Protein AF-A0A957R767-F1 (afdb_monomer)

Structure (mmCIF, N/CA/C/O backbone):
data_AF-A0A957R767-F1
#
_entry.id   AF-A0A957R767-F1
#
loop_
_atom_site.group_PDB
_atom_site.id
_atom_site.type_symbol
_atom_site.label_atom_id
_atom_site.label_alt_id
_atom_site.label_comp_id
_atom_site.label_asym_id
_atom_site.label_entity_id
_atom_site.label_seq_id
_atom_site.pdbx_PDB_ins_code
_atom_site.Cartn_x
_atom_site.Cartn_y
_atom_site.Cartn_z
_atom_site.occupancy
_atom_site.B_iso_or_equiv
_atom_site.auth_seq_id
_atom_site.auth_comp_id
_atom_site.auth_asym_id
_atom_site.auth_atom_id
_atom_site.pdbx_PDB_model_num
ATOM 1 N N . MET A 1 1 ? 52.118 0.038 -37.505 1.00 55.91 1 MET A N 1
ATOM 2 C CA . MET A 1 1 ? 51.633 0.399 -36.154 1.00 55.91 1 MET A CA 1
ATOM 3 C C . MET A 1 1 ? 50.668 1.581 -36.263 1.00 55.91 1 MET A C 1
ATOM 5 O O . MET A 1 1 ? 51.143 2.653 -36.608 1.00 55.91 1 MET A O 1
ATOM 9 N N . PRO A 1 2 ? 49.338 1.397 -36.107 1.00 53.00 2 PRO A N 1
ATOM 10 C CA . PRO A 1 2 ? 48.496 2.497 -35.603 1.00 53.00 2 PRO A CA 1
ATOM 11 C C . PRO A 1 2 ? 47.204 1.999 -34.904 1.00 53.00 2 PRO A C 1
ATOM 13 O O . PRO A 1 2 ? 46.100 2.229 -35.389 1.00 53.00 2 PRO A O 1
ATOM 16 N N . ILE A 1 3 ? 47.306 1.273 -33.787 1.00 57.91 3 ILE A N 1
ATOM 17 C CA . ILE A 1 3 ? 46.121 0.879 -32.984 1.00 57.91 3 ILE A CA 1
ATOM 18 C C . ILE A 1 3 ? 46.030 1.697 -31.683 1.00 57.91 3 ILE A C 1
ATOM 20 O O . ILE A 1 3 ? 44.969 1.797 -31.076 1.00 57.91 3 ILE A O 1
ATOM 24 N N . LEU A 1 4 ? 47.123 2.366 -31.296 1.00 60.53 4 LEU A N 1
ATOM 25 C CA . LEU A 1 4 ? 47.266 3.006 -29.987 1.00 60.53 4 LEU A CA 1
ATOM 26 C C . LEU A 1 4 ? 46.464 4.317 -29.833 1.00 60.53 4 LEU A C 1
ATOM 28 O O . LEU A 1 4 ? 46.139 4.698 -28.717 1.00 60.53 4 LEU A O 1
ATOM 32 N N . ASN A 1 5 ? 46.081 4.983 -30.931 1.00 64.19 5 ASN A N 1
ATOM 33 C CA . ASN A 1 5 ? 45.410 6.293 -30.867 1.00 64.19 5 ASN A CA 1
ATOM 34 C C . ASN A 1 5 ? 43.870 6.206 -30.812 1.00 64.19 5 ASN A C 1
ATOM 36 O O . ASN A 1 5 ? 43.205 7.120 -30.339 1.00 64.19 5 ASN A O 1
ATOM 40 N N . LYS A 1 6 ? 43.280 5.094 -31.274 1.00 67.38 6 LYS A N 1
ATOM 41 C CA . LYS A 1 6 ? 41.814 4.936 -31.340 1.00 67.38 6 LYS A CA 1
ATOM 42 C C . LYS A 1 6 ? 41.199 4.660 -29.966 1.00 67.38 6 LYS A C 1
ATOM 44 O O . LYS A 1 6 ? 40.167 5.233 -29.635 1.00 67.38 6 LYS A O 1
ATOM 49 N N . GLY A 1 7 ? 41.857 3.821 -29.161 1.00 80.06 7 GLY A N 1
ATOM 50 C CA . GLY A 1 7 ? 41.423 3.517 -27.794 1.00 80.06 7 GLY A CA 1
ATOM 51 C C . GLY A 1 7 ? 41.536 4.722 -26.860 1.00 80.06 7 GLY A C 1
ATOM 52 O O . GLY A 1 7 ? 40.637 4.958 -26.063 1.00 80.06 7 GLY A O 1
ATOM 53 N N . LEU A 1 8 ? 42.586 5.534 -27.021 1.00 84.62 8 LEU A N 1
ATOM 54 C CA . LEU A 1 8 ? 42.758 6.770 -26.257 1.00 84.62 8 LEU A CA 1
ATOM 55 C C . LEU A 1 8 ? 41.658 7.792 -26.577 1.00 84.62 8 LEU A C 1
ATOM 57 O O . LEU A 1 8 ? 41.126 8.416 -25.667 1.00 84.62 8 LEU A O 1
ATOM 61 N N . TRP A 1 9 ? 41.266 7.921 -27.848 1.00 84.06 9 TRP A N 1
ATOM 62 C CA . TRP A 1 9 ? 40.184 8.825 -28.248 1.00 84.06 9 TRP A CA 1
ATOM 63 C C . TRP A 1 9 ? 38.812 8.365 -27.735 1.00 84.06 9 TRP A C 1
ATOM 65 O O . TRP A 1 9 ? 38.025 9.183 -27.269 1.00 84.06 9 TRP A O 1
ATOM 75 N N . LEU A 1 10 ? 38.546 7.054 -27.746 1.00 86.94 10 LEU A N 1
ATOM 76 C CA . LEU A 1 10 ? 37.333 6.476 -27.154 1.00 86.94 10 LEU A CA 1
ATOM 77 C C . LEU A 1 10 ? 37.287 6.665 -25.635 1.00 86.94 10 LEU A C 1
ATOM 79 O O . LEU A 1 10 ? 36.235 6.996 -25.099 1.00 86.94 10 LEU A O 1
A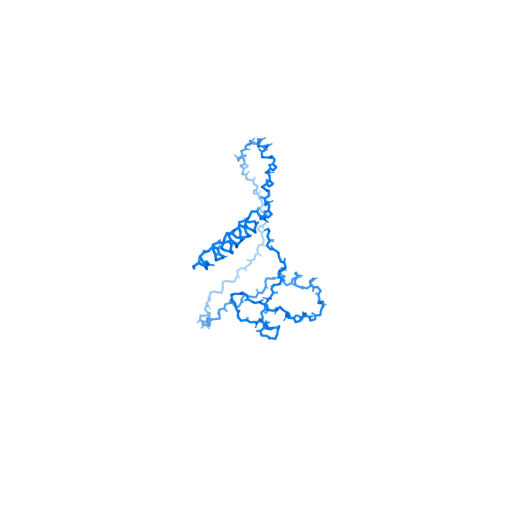TOM 83 N N . LEU A 1 11 ? 38.422 6.507 -24.950 1.00 87.25 11 LEU A N 1
ATOM 84 C CA . LEU A 1 11 ? 38.514 6.720 -23.507 1.00 87.25 11 LEU A CA 1
ATOM 85 C C . LEU A 1 11 ? 38.331 8.202 -23.157 1.00 87.25 11 LEU A C 1
ATOM 87 O O . LEU A 1 11 ? 37.591 8.515 -22.232 1.00 87.25 11 LEU A O 1
ATOM 91 N N . LEU A 1 12 ? 38.916 9.120 -23.934 1.00 89.12 12 LEU A N 1
ATOM 92 C CA . LEU A 1 12 ? 38.710 10.562 -23.758 1.00 89.12 12 LEU A CA 1
ATOM 93 C C . LEU A 1 12 ? 37.254 10.975 -24.000 1.00 89.12 12 LEU A C 1
ATOM 95 O O . LEU A 1 12 ? 36.716 11.755 -23.219 1.00 89.12 12 LEU A O 1
ATOM 99 N N . LEU A 1 13 ? 36.597 10.427 -25.026 1.00 90.31 13 LEU A N 1
ATOM 100 C CA . LEU A 1 13 ? 35.168 10.655 -25.259 1.00 90.31 13 LEU A CA 1
ATOM 101 C C . LEU A 1 13 ? 34.304 10.092 -24.128 1.00 90.31 13 LEU A C 1
ATOM 103 O O . LEU A 1 13 ? 33.357 10.748 -23.702 1.00 90.31 13 LEU A O 1
ATOM 107 N N . TRP A 1 14 ? 34.636 8.905 -23.621 1.00 91.12 14 TRP A N 1
ATOM 108 C CA . TRP A 1 14 ? 33.908 8.276 -22.522 1.00 91.12 14 TRP A CA 1
ATOM 109 C C . TRP A 1 14 ? 34.062 9.053 -21.209 1.00 91.12 14 TRP A C 1
ATOM 111 O O . TRP A 1 14 ? 33.072 9.305 -20.526 1.00 91.12 14 TRP A O 1
ATOM 121 N N . VAL A 1 15 ? 35.278 9.511 -20.892 1.00 92.25 15 VAL A N 1
ATOM 122 C CA . VAL A 1 15 ? 35.546 10.358 -19.719 1.00 92.25 15 VAL A CA 1
ATOM 123 C C . VAL A 1 15 ? 34.847 11.709 -19.851 1.00 92.25 15 VAL A C 1
ATOM 125 O O . VAL A 1 15 ? 34.210 12.148 -18.899 1.00 92.25 15 VAL A O 1
ATOM 128 N N . LEU A 1 16 ? 34.896 12.350 -21.023 1.00 88.31 16 LEU A N 1
ATOM 129 C CA . LEU A 1 16 ? 34.188 13.610 -21.263 1.00 88.31 16 LEU A CA 1
ATOM 130 C C . LEU A 1 16 ? 32.671 13.443 -21.094 1.00 88.31 16 LEU A C 1
ATOM 132 O O . LEU A 1 16 ? 32.029 14.273 -20.456 1.00 88.31 16 LEU A O 1
ATOM 136 N N . PHE A 1 17 ? 32.106 12.354 -21.615 1.00 87.12 17 PHE A N 1
ATOM 137 C CA . PHE A 1 17 ? 30.689 12.036 -21.462 1.00 87.12 17 PHE A CA 1
ATOM 138 C C . PHE A 1 17 ? 30.305 11.807 -19.992 1.00 87.12 17 PHE A C 1
ATOM 140 O O . PHE A 1 17 ? 29.309 12.357 -19.528 1.00 87.12 17 PHE A O 1
ATOM 147 N N . MET A 1 18 ? 31.126 11.078 -19.230 1.00 86.38 18 MET A N 1
ATOM 148 C CA . MET A 1 18 ? 30.936 10.888 -17.785 1.00 86.38 18 MET A CA 1
ATOM 149 C C . MET A 1 18 ? 31.016 12.204 -17.001 1.00 86.38 18 MET A C 1
ATOM 151 O O . MET A 1 18 ? 30.188 12.445 -16.128 1.00 86.38 18 MET A O 1
ATOM 155 N N . VAL A 1 19 ? 31.959 13.090 -17.336 1.00 85.62 19 VAL A N 1
ATOM 156 C CA . VAL A 1 19 ? 32.076 14.413 -16.700 1.00 85.62 19 VAL A CA 1
ATOM 157 C C . VAL A 1 19 ? 30.846 15.278 -16.986 1.00 85.62 19 VAL A C 1
ATOM 159 O O . VAL A 1 19 ? 30.351 15.937 -16.075 1.00 85.62 19 VAL A O 1
ATOM 162 N N . ILE A 1 20 ? 30.310 15.245 -18.210 1.00 82.00 20 ILE A N 1
ATOM 163 C CA . ILE A 1 20 ? 29.079 15.971 -18.564 1.00 82.00 20 ILE A CA 1
ATOM 164 C C . ILE A 1 20 ? 27.872 15.407 -17.799 1.00 82.00 20 ILE A C 1
ATOM 166 O O . ILE A 1 20 ? 27.085 16.182 -17.260 1.00 82.00 20 ILE A O 1
ATOM 170 N N . LEU A 1 21 ? 27.753 14.079 -17.677 1.00 76.56 21 LEU A N 1
ATOM 171 C CA . LEU A 1 21 ? 26.687 13.452 -16.883 1.00 76.56 21 LEU A CA 1
ATOM 172 C C . LEU A 1 21 ? 26.773 13.802 -15.387 1.00 76.56 21 LEU A C 1
ATOM 174 O O . LEU A 1 21 ? 25.741 13.988 -14.746 1.00 76.56 21 LEU A O 1
ATOM 178 N N . VAL A 1 22 ? 27.982 13.934 -14.832 1.00 73.75 22 VAL A N 1
ATOM 179 C CA . VAL A 1 22 ? 28.196 14.329 -13.427 1.00 73.75 22 VAL A CA 1
ATOM 180 C C . VAL A 1 22 ? 27.977 15.832 -13.202 1.00 73.75 22 VAL A C 1
ATOM 182 O O . VAL A 1 22 ? 27.486 16.222 -12.146 1.00 73.75 22 VAL A O 1
ATOM 185 N N . ALA A 1 23 ? 28.292 16.690 -14.177 1.00 65.06 23 ALA A N 1
ATOM 186 C CA . ALA A 1 23 ? 28.125 18.143 -14.057 1.00 65.06 23 ALA A CA 1
ATOM 187 C C . ALA A 1 23 ? 26.671 18.623 -14.244 1.00 65.06 23 ALA A C 1
ATOM 189 O O . ALA A 1 23 ? 26.341 19.737 -13.844 1.00 65.06 23 ALA A O 1
ATOM 190 N N . CYS A 1 24 ? 25.794 17.791 -14.815 1.00 54.44 24 CYS A N 1
ATOM 191 C CA . CYS A 1 24 ? 24.364 18.069 -14.975 1.00 54.44 24 CYS A CA 1
ATOM 192 C C . CYS A 1 24 ? 23.503 17.531 -13.817 1.00 54.44 24 CYS A C 1
ATOM 194 O O . CYS A 1 24 ? 22.364 17.121 -14.037 1.00 54.44 24 CYS A O 1
ATOM 196 N N . GLN A 1 25 ? 24.012 17.530 -12.583 1.00 64.75 25 GLN A N 1
ATOM 197 C CA . GLN A 1 25 ? 23.138 17.337 -11.424 1.00 64.75 25 GLN A CA 1
ATOM 198 C C . GLN A 1 25 ? 22.263 18.590 -11.232 1.00 64.75 25 GLN A C 1
ATOM 200 O O . GLN A 1 25 ? 22.796 19.706 -11.251 1.00 64.75 25 GLN A O 1
ATOM 205 N N . PRO A 1 26 ? 20.935 18.445 -11.068 1.00 52.81 26 PRO A N 1
ATOM 206 C CA . PRO A 1 26 ? 20.062 19.566 -10.752 1.00 52.81 26 PRO A CA 1
ATOM 207 C C . PRO A 1 26 ? 20.504 20.178 -9.418 1.00 52.81 26 PRO A C 1
ATOM 209 O O . PRO A 1 26 ? 20.633 19.490 -8.407 1.00 52.81 26 PRO A O 1
ATOM 212 N N . GLN A 1 27 ? 20.793 21.480 -9.419 1.00 57.00 27 GLN A N 1
ATOM 213 C CA . GLN A 1 27 ? 21.127 22.201 -8.198 1.00 57.00 27 GLN A CA 1
ATOM 214 C C . GLN A 1 27 ? 19.912 22.233 -7.269 1.00 57.00 27 GLN A C 1
ATOM 216 O O . GLN A 1 27 ? 18.993 23.028 -7.472 1.00 57.00 27 GLN A O 1
ATOM 221 N N . ASN A 1 28 ? 19.953 21.436 -6.203 1.00 61.53 28 ASN A N 1
ATOM 222 C CA . ASN A 1 28 ? 19.139 21.695 -5.026 1.00 61.53 28 ASN A CA 1
ATOM 223 C C . ASN A 1 28 ? 19.618 22.999 -4.384 1.00 61.53 28 ASN A C 1
ATOM 225 O O . ASN A 1 28 ? 20.663 23.067 -3.736 1.00 61.53 28 ASN A O 1
ATOM 229 N N . SER A 1 29 ? 18.865 24.067 -4.640 1.00 64.56 29 SER A N 1
ATOM 230 C CA . SER A 1 29 ? 19.069 25.359 -3.997 1.00 64.56 29 SER A CA 1
ATOM 231 C C . SER A 1 29 ? 18.637 25.261 -2.534 1.00 64.56 29 SER A C 1
ATOM 233 O O . SER A 1 29 ? 17.514 24.826 -2.269 1.00 64.56 29 SER A O 1
ATOM 235 N N . PRO A 1 30 ? 19.462 25.691 -1.566 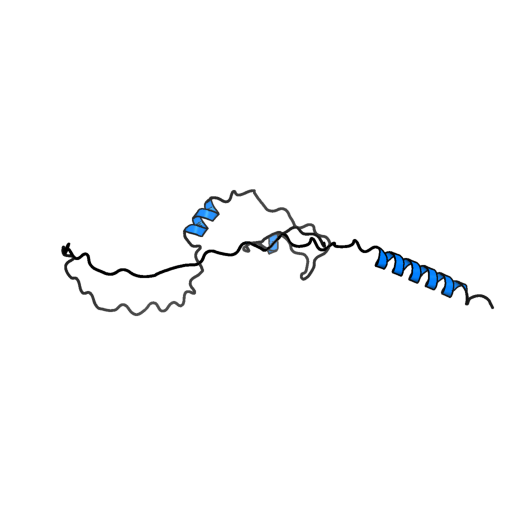1.00 57.47 30 PRO A N 1
ATOM 236 C CA . PRO A 1 30 ? 18.994 25.838 -0.201 1.00 57.47 30 PRO A CA 1
ATOM 237 C C . PRO A 1 30 ? 18.031 27.029 -0.149 1.00 57.47 30 PRO A C 1
ATOM 239 O O . PRO A 1 30 ? 18.441 28.181 -0.293 1.00 57.47 30 PRO A O 1
ATOM 242 N N . SER A 1 31 ? 16.739 26.747 0.041 1.00 58.50 31 SER A N 1
ATOM 243 C CA . SER A 1 31 ? 15.756 27.764 0.412 1.00 58.50 31 SER A CA 1
ATOM 244 C C . SER A 1 31 ? 16.169 28.337 1.763 1.00 58.50 31 SER A C 1
ATOM 246 O O . SER A 1 31 ? 15.980 27.708 2.805 1.00 58.50 31 SER A O 1
ATOM 248 N N . ALA A 1 32 ? 16.793 29.512 1.723 1.00 52.28 32 ALA A N 1
ATOM 249 C CA . ALA A 1 32 ? 17.167 30.270 2.898 1.00 52.28 32 ALA A CA 1
ATOM 250 C C . ALA A 1 32 ? 15.940 30.480 3.796 1.00 52.28 32 ALA A C 1
ATOM 252 O O . ALA A 1 32 ? 14.860 30.860 3.342 1.00 52.28 32 ALA A O 1
ATOM 253 N N . ALA A 1 33 ? 16.156 30.177 5.070 1.00 48.00 33 ALA A N 1
ATOM 254 C CA . ALA A 1 33 ? 15.236 30.316 6.176 1.00 48.00 33 ALA A CA 1
ATOM 255 C C . ALA A 1 33 ? 14.537 31.686 6.211 1.00 48.00 33 ALA A C 1
ATOM 257 O O . ALA A 1 33 ? 15.148 32.739 6.022 1.00 48.00 33 ALA A O 1
ATOM 258 N N . GLN A 1 34 ? 13.240 31.637 6.509 1.00 54.31 34 GLN A N 1
ATOM 259 C CA . GLN A 1 34 ? 12.427 32.761 6.963 1.00 54.31 34 GLN A CA 1
ATOM 260 C C . GLN A 1 34 ? 12.923 33.302 8.324 1.00 54.31 34 GLN A C 1
ATOM 262 O O . GLN A 1 34 ? 13.620 32.592 9.049 1.00 54.31 34 GLN A O 1
ATOM 267 N N . PRO A 1 35 ? 12.571 34.552 8.679 1.00 49.56 35 PRO A N 1
ATOM 268 C CA . PRO A 1 35 ? 13.227 35.312 9.733 1.00 49.56 35 PRO A CA 1
ATOM 269 C C . PRO A 1 35 ? 12.816 34.841 11.131 1.00 49.56 35 PRO A C 1
ATOM 271 O O . PRO A 1 35 ? 11.648 34.887 11.514 1.00 49.56 35 PRO A O 1
ATOM 274 N N . GLU A 1 36 ? 13.817 34.454 11.910 1.00 57.00 36 GLU A N 1
ATOM 275 C CA . GLU A 1 36 ? 13.776 34.349 13.362 1.00 57.00 36 GLU A CA 1
ATOM 276 C C . GLU A 1 36 ? 14.087 35.734 13.947 1.00 57.00 36 GLU A C 1
ATOM 278 O O . GLU A 1 36 ? 15.241 36.150 13.971 1.00 57.00 36 GLU A O 1
ATOM 283 N N . ALA A 1 37 ? 13.057 36.480 14.358 1.00 46.81 37 ALA A N 1
ATOM 284 C CA . ALA A 1 37 ? 13.177 37.575 15.326 1.00 46.81 37 ALA A CA 1
ATOM 285 C C . ALA A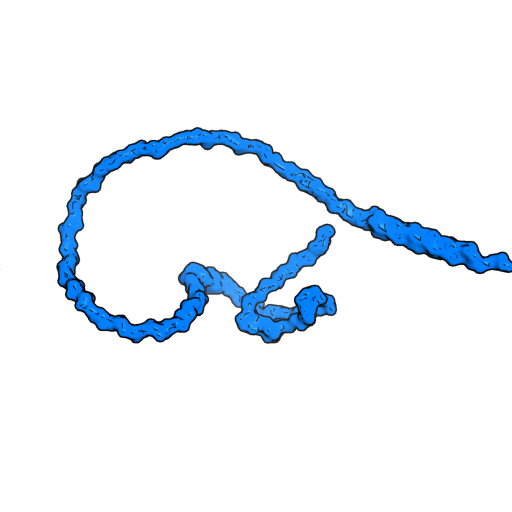 1 37 ? 11.795 38.121 15.713 1.00 46.81 37 ALA A C 1
ATOM 287 O O . ALA A 1 37 ? 11.236 38.956 15.008 1.00 46.81 37 ALA A O 1
ATOM 288 N N . ALA A 1 38 ? 11.285 37.688 16.865 1.00 42.75 38 ALA A N 1
ATOM 289 C CA . ALA A 1 38 ? 10.627 38.566 17.837 1.00 42.75 38 ALA A CA 1
ATOM 290 C C . ALA A 1 38 ? 10.376 37.772 19.124 1.00 42.75 38 ALA A C 1
ATOM 292 O O . ALA A 1 38 ? 9.286 37.271 19.390 1.00 42.75 38 ALA A O 1
ATOM 293 N N . ALA A 1 39 ? 11.438 37.640 19.913 1.00 45.56 39 ALA A N 1
ATOM 294 C CA . ALA A 1 39 ? 11.320 37.450 21.346 1.00 45.56 39 ALA A CA 1
ATOM 295 C C . ALA A 1 39 ? 10.774 38.734 22.010 1.00 45.56 39 ALA A C 1
ATOM 297 O O . ALA A 1 39 ? 10.854 39.814 21.424 1.00 45.56 39 ALA A O 1
ATOM 298 N N . VAL A 1 40 ? 10.372 38.583 23.279 1.00 50.59 40 VAL A N 1
ATOM 299 C CA . VAL A 1 40 ? 10.270 39.592 24.360 1.00 50.59 40 VAL A CA 1
ATOM 300 C C . VAL A 1 40 ? 8.847 39.931 24.834 1.00 50.59 40 VAL A C 1
ATOM 302 O O . VAL A 1 40 ? 8.163 40.778 24.269 1.00 50.59 40 VAL A O 1
ATOM 305 N N . ALA A 1 41 ? 8.472 39.285 25.948 1.00 45.44 41 ALA A N 1
ATOM 306 C CA . ALA A 1 41 ? 7.902 39.858 27.185 1.00 45.44 41 ALA A CA 1
ATOM 307 C C . ALA A 1 41 ? 7.731 38.685 28.187 1.00 45.44 41 ALA A C 1
ATOM 309 O O . ALA A 1 41 ? 6.853 37.848 28.012 1.00 45.44 41 ALA A O 1
ATOM 310 N N . GLU A 1 42 ? 8.717 38.334 29.017 1.00 39.66 42 GLU A N 1
ATOM 311 C CA . GLU A 1 42 ? 8.996 38.835 30.383 1.00 39.66 42 GLU A CA 1
ATOM 312 C C . GLU A 1 42 ? 7.779 39.069 31.320 1.00 39.66 42 GLU A C 1
ATOM 314 O O . GLU A 1 42 ? 7.239 40.167 31.362 1.00 39.66 42 GLU A O 1
ATOM 319 N N . GLN A 1 43 ? 7.486 38.031 32.141 1.00 41.09 43 GLN A N 1
ATOM 320 C CA . GLN A 1 43 ? 7.261 38.032 33.618 1.00 41.09 43 GLN A CA 1
ATOM 321 C C . GLN A 1 43 ? 6.014 38.738 34.237 1.00 41.09 43 GLN A C 1
ATOM 323 O O . GLN A 1 43 ? 5.418 39.574 33.569 1.00 41.09 43 GLN A O 1
ATOM 328 N N . PRO A 1 44 ? 5.622 38.522 35.531 1.00 52.03 44 PRO A N 1
ATOM 329 C CA . PRO A 1 44 ? 6.067 37.565 36.573 1.00 52.03 44 PRO A CA 1
ATOM 330 C C . PRO A 1 44 ? 4.938 36.970 37.493 1.00 52.03 44 PRO A C 1
ATOM 332 O O . PRO A 1 44 ? 3.756 37.254 37.346 1.00 52.03 44 PRO A O 1
ATOM 335 N N . THR A 1 45 ? 5.374 36.224 38.524 1.00 35.03 45 THR A N 1
ATOM 336 C CA . THR A 1 45 ? 4.797 36.146 39.893 1.00 35.03 45 THR A CA 1
ATOM 337 C C . THR A 1 45 ? 3.712 35.107 40.192 1.00 35.03 45 THR A C 1
ATOM 339 O O . THR A 1 45 ? 2.516 35.312 40.014 1.00 35.03 45 THR A O 1
ATOM 342 N N . ALA A 1 46 ? 4.166 34.023 40.821 1.00 47.97 46 ALA A N 1
ATOM 343 C CA . ALA A 1 46 ? 3.396 33.308 41.826 1.00 47.97 46 ALA A CA 1
ATOM 344 C C . ALA A 1 46 ? 3.262 34.171 43.094 1.00 47.97 46 ALA A C 1
ATOM 346 O O . ALA A 1 46 ? 4.281 34.611 43.611 1.00 47.97 46 ALA A O 1
ATOM 347 N N . GLU A 1 47 ? 2.034 34.397 43.568 1.00 42.78 47 GLU A N 1
ATOM 348 C CA . GLU A 1 47 ? 1.593 34.340 44.979 1.00 42.78 47 GLU A CA 1
ATOM 349 C C . GLU A 1 47 ? 0.199 34.968 45.119 1.00 42.78 47 GLU A C 1
ATOM 351 O O . GLU A 1 47 ? 0.010 36.104 44.698 1.00 42.78 47 GLU A O 1
ATOM 356 N N . MET A 1 48 ? -0.748 34.257 45.750 1.00 37.12 48 MET A N 1
ATOM 357 C CA . MET A 1 48 ? -1.458 34.724 46.958 1.00 37.12 48 MET A CA 1
ATOM 358 C C . MET A 1 48 ? -2.431 33.636 47.475 1.00 37.12 48 MET A C 1
ATOM 360 O O . MET A 1 48 ? -3.486 33.387 46.905 1.00 37.12 48 MET A O 1
ATOM 364 N N . THR A 1 49 ? -2.006 32.954 48.542 1.00 32.94 49 THR A N 1
ATOM 365 C CA . THR A 1 49 ? -2.692 32.777 49.840 1.00 32.94 49 THR A CA 1
ATOM 366 C C . THR A 1 49 ? -4.212 32.511 49.916 1.00 32.94 49 THR A C 1
ATOM 368 O O . THR A 1 49 ? -5.023 33.411 49.763 1.00 32.94 49 THR A O 1
ATOM 371 N N . THR A 1 50 ? -4.518 31.282 50.355 1.00 35.19 50 THR A N 1
ATOM 372 C CA . THR A 1 50 ? -5.319 30.862 51.536 1.00 35.19 50 THR A CA 1
ATOM 373 C C . THR A 1 50 ? -6.812 31.208 51.721 1.00 35.19 50 THR A C 1
ATOM 375 O O . THR A 1 50 ? -7.245 32.350 51.647 1.00 35.19 50 THR A O 1
ATOM 378 N N . THR A 1 51 ? -7.511 30.154 52.172 1.00 33.03 51 THR A N 1
ATOM 379 C CA . THR A 1 51 ? -8.746 30.076 52.981 1.00 33.03 51 THR A CA 1
ATOM 380 C C . THR A 1 51 ? -10.088 30.405 52.325 1.00 33.03 51 THR A C 1
ATOM 382 O O . THR A 1 51 ? -10.492 31.557 52.247 1.00 33.03 51 THR A O 1
ATOM 385 N N . GLN A 1 52 ? -10.874 29.353 52.069 1.00 36.47 52 GLN A N 1
ATOM 386 C CA . GLN A 1 52 ? -12.313 29.390 52.336 1.00 36.47 52 GLN A CA 1
ATOM 387 C C . GLN A 1 52 ? -12.769 28.008 52.833 1.00 36.47 52 GLN A C 1
ATOM 389 O O . GLN A 1 52 ? -12.992 27.071 52.072 1.00 36.47 52 GLN A O 1
ATOM 394 N N . ASP A 1 53 ? -12.820 27.921 54.156 1.00 40.69 53 ASP A N 1
ATOM 395 C CA . ASP A 1 53 ? -13.592 26.982 54.964 1.00 40.69 53 ASP A CA 1
ATOM 396 C C . ASP A 1 53 ?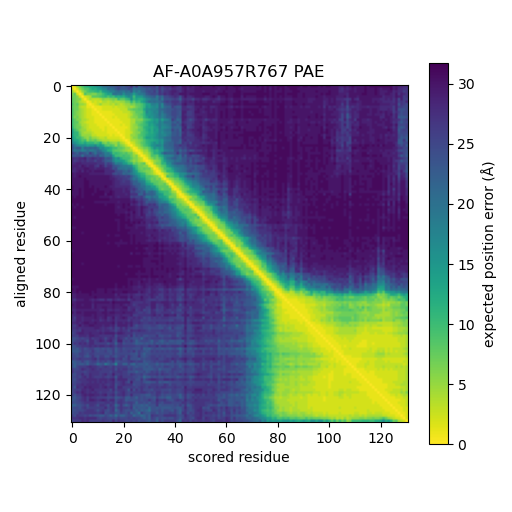 -15.097 27.237 54.717 1.00 40.69 53 ASP A C 1
ATOM 398 O O . ASP A 1 53 ? -15.484 28.406 54.643 1.00 40.69 53 ASP A O 1
ATOM 402 N N . ASP A 1 54 ? -15.909 26.190 54.511 1.00 38.78 54 ASP A N 1
ATOM 403 C CA . ASP A 1 54 ? -17.193 25.959 55.213 1.00 38.78 54 ASP A CA 1
ATOM 404 C C . ASP A 1 54 ? -17.946 24.750 54.597 1.00 38.78 54 ASP A C 1
ATOM 406 O O . ASP A 1 54 ? -18.598 24.818 53.557 1.00 38.78 54 ASP A O 1
ATOM 410 N N . LYS A 1 55 ? -17.810 23.607 55.276 1.00 40.50 55 LYS A N 1
ATOM 411 C CA . LYS A 1 55 ? -18.905 22.708 55.674 1.00 40.50 55 LYS A CA 1
ATOM 412 C C . LYS A 1 55 ? -19.946 22.278 54.625 1.00 40.50 55 LYS A C 1
ATOM 414 O O . LYS A 1 55 ? -21.001 22.880 54.459 1.00 40.50 55 LYS A O 1
ATOM 419 N N . THR A 1 56 ? -19.791 21.054 54.125 1.00 35.72 56 THR A N 1
ATOM 420 C CA . THR A 1 56 ? -20.923 20.109 54.058 1.00 35.72 56 THR A CA 1
ATOM 421 C C . THR A 1 56 ? -20.407 18.701 54.336 1.00 35.72 56 THR A C 1
ATOM 423 O O . THR A 1 56 ? -20.196 17.889 53.440 1.00 35.72 56 THR A O 1
ATOM 426 N N . ASP A 1 57 ? -20.203 18.420 55.622 1.00 41.91 57 ASP A N 1
ATOM 427 C CA . ASP A 1 57 ? -20.335 17.066 56.143 1.00 41.91 57 ASP A CA 1
ATOM 428 C C . ASP A 1 57 ? -21.776 16.606 55.909 1.00 41.91 57 ASP A C 1
ATOM 430 O O . ASP A 1 57 ? -22.701 17.122 56.540 1.00 41.91 57 ASP A O 1
ATOM 434 N N . MET A 1 58 ? -21.980 15.603 55.055 1.00 44.78 58 MET A N 1
ATOM 435 C CA . MET A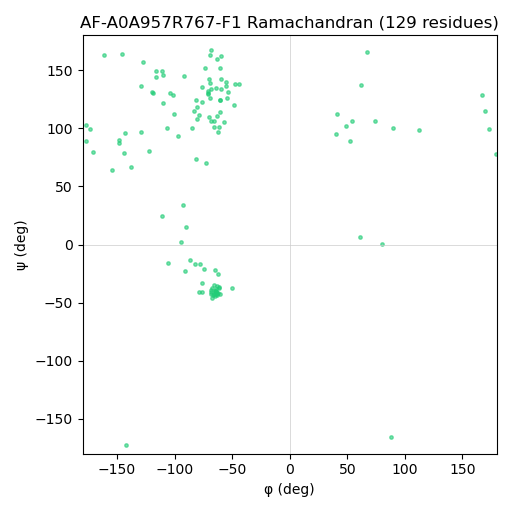 1 58 ? -23.102 14.692 55.257 1.00 44.78 58 MET A CA 1
ATOM 436 C C . MET A 1 58 ? -22.794 13.275 54.753 1.00 44.78 58 MET A C 1
ATOM 438 O O . MET A 1 58 ? -23.100 12.900 53.629 1.00 44.78 58 MET A O 1
ATOM 442 N N . LEU A 1 59 ? -22.194 12.499 55.661 1.00 42.19 59 LEU A N 1
ATOM 443 C CA . LEU A 1 59 ? -22.532 11.106 55.976 1.00 42.19 59 LEU A CA 1
ATOM 444 C C . LEU A 1 59 ? -22.606 10.11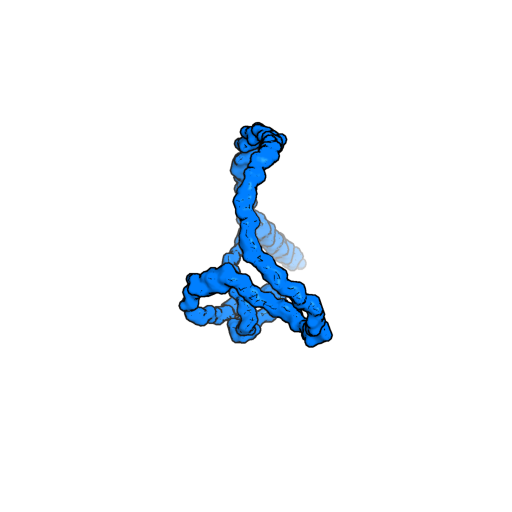0 54.801 1.00 42.19 59 LEU A C 1
ATOM 446 O O . LEU A 1 59 ? -23.685 9.779 54.316 1.00 42.19 59 LEU A O 1
ATOM 450 N N . ILE A 1 60 ? -21.470 9.488 54.476 1.00 36.31 60 ILE A N 1
ATOM 451 C CA . ILE A 1 60 ? -21.461 8.107 53.970 1.00 36.31 60 ILE A CA 1
ATOM 452 C C . ILE A 1 60 ? -20.937 7.204 55.084 1.00 36.31 60 ILE A C 1
ATOM 454 O O . ILE A 1 60 ? -19.749 7.157 55.398 1.00 36.31 60 ILE A O 1
ATOM 458 N N . THR A 1 61 ? -21.894 6.558 55.740 1.00 33.75 61 THR A N 1
ATOM 459 C CA . THR A 1 61 ? -21.723 5.576 56.803 1.00 33.75 61 THR A CA 1
ATOM 460 C C . THR A 1 61 ? -20.830 4.414 56.369 1.00 33.75 61 THR A C 1
ATOM 462 O O . THR A 1 61 ? -20.922 3.897 55.260 1.00 33.75 61 THR A O 1
ATOM 465 N N . ALA A 1 62 ? -19.986 4.011 57.315 1.00 40.75 62 ALA A N 1
ATOM 466 C CA . ALA A 1 62 ? -19.029 2.920 57.290 1.00 40.75 62 ALA A CA 1
ATOM 467 C C . ALA A 1 62 ? -19.530 1.593 56.690 1.00 40.75 62 ALA A C 1
ATOM 469 O O . ALA A 1 62 ? -20.575 1.073 57.075 1.00 40.75 62 ALA A O 1
ATOM 470 N N . ALA A 1 63 ? -18.667 0.967 55.887 1.00 43.47 63 ALA A N 1
ATOM 471 C CA . ALA A 1 63 ? -18.564 -0.485 55.798 1.00 43.47 63 ALA A CA 1
ATOM 472 C C . ALA A 1 63 ? -17.110 -0.876 55.495 1.00 43.47 63 ALA A C 1
ATOM 474 O O . ALA A 1 63 ? -16.675 -0.980 54.351 1.00 43.47 63 ALA A O 1
ATOM 475 N N . THR A 1 64 ? -16.345 -1.082 56.561 1.00 39.62 64 THR A N 1
ATOM 476 C CA . THR A 1 64 ? -15.064 -1.782 56.536 1.00 39.62 64 THR A CA 1
ATOM 477 C C . THR A 1 64 ? -15.321 -3.229 56.102 1.00 39.62 64 THR A C 1
ATOM 479 O O . THR A 1 64 ? -15.897 -3.996 56.869 1.00 39.62 64 THR A O 1
ATOM 482 N N . HIS A 1 65 ? -14.895 -3.628 54.901 1.00 47.59 65 HIS A N 1
ATOM 483 C CA . HIS A 1 65 ? -14.751 -5.045 54.545 1.00 47.59 65 HIS A CA 1
ATOM 484 C C . HIS A 1 65 ? -13.307 -5.309 54.115 1.00 47.59 65 HIS A C 1
ATOM 486 O O . HIS A 1 65 ? -12.955 -5.360 52.941 1.00 47.59 65 HIS A O 1
ATOM 492 N N . THR A 1 66 ? -12.443 -5.459 55.117 1.00 44.62 66 THR A N 1
ATOM 493 C CA . THR A 1 66 ? -11.150 -6.119 54.952 1.00 44.62 66 THR A CA 1
ATOM 494 C C . THR A 1 66 ? -11.399 -7.621 54.954 1.00 44.62 66 THR A C 1
ATOM 496 O O . THR A 1 66 ? -11.722 -8.157 56.008 1.00 44.62 66 THR A O 1
ATOM 499 N N . ALA A 1 67 ? -11.208 -8.297 53.817 1.00 41.53 67 ALA A N 1
ATOM 500 C CA . ALA A 1 67 ? -10.369 -9.500 53.718 1.00 41.53 67 ALA A CA 1
ATOM 501 C C . ALA A 1 67 ? -10.528 -10.219 52.366 1.00 41.53 67 ALA A C 1
ATOM 503 O O . ALA A 1 67 ? -11.548 -10.832 52.093 1.00 41.53 67 ALA A O 1
ATOM 504 N N . ARG A 1 68 ? -9.415 -10.219 51.622 1.00 46.81 68 ARG A N 1
ATOM 505 C CA . ARG A 1 68 ? -8.838 -11.343 50.867 1.00 46.81 68 ARG A CA 1
ATOM 506 C C . ARG A 1 68 ? -9.742 -12.066 49.863 1.00 46.81 68 ARG A C 1
ATOM 508 O O . ARG A 1 68 ? -10.433 -13.009 50.218 1.00 46.81 68 ARG A O 1
ATOM 515 N N . ASP A 1 69 ? -9.476 -11.792 48.590 1.00 44.69 69 ASP A N 1
ATOM 516 C CA . ASP A 1 69 ? -9.272 -12.888 47.646 1.00 44.69 69 ASP A CA 1
ATOM 517 C C . ASP A 1 69 ? -7.966 -12.650 46.870 1.00 44.69 69 ASP A C 1
ATOM 519 O O . ASP A 1 69 ? -7.871 -11.837 45.951 1.00 44.69 69 ASP A O 1
ATOM 523 N N . VAL A 1 70 ? -6.904 -13.295 47.355 1.00 57.16 70 VAL A N 1
ATOM 524 C CA . VAL A 1 70 ? -5.589 -13.374 46.715 1.00 57.16 70 VAL A CA 1
ATOM 525 C C . VAL A 1 70 ? -5.568 -14.703 45.975 1.00 57.16 70 VAL A C 1
ATOM 527 O O . VAL A 1 70 ? -5.243 -15.714 46.584 1.00 57.16 70 VAL A O 1
ATOM 530 N N . ALA A 1 71 ? -5.936 -14.695 44.693 1.00 53.44 71 ALA A N 1
ATOM 531 C CA . ALA A 1 71 ? -5.476 -15.654 43.680 1.00 53.44 71 ALA A CA 1
ATOM 532 C C . ALA A 1 71 ? -6.117 -15.354 42.313 1.00 53.44 71 ALA A C 1
ATOM 534 O O . ALA A 1 71 ? -7.022 -16.046 41.853 1.00 53.44 71 ALA A O 1
ATOM 535 N N . ARG A 1 72 ? -5.603 -14.345 41.607 1.00 48.69 72 ARG A N 1
ATOM 536 C CA . ARG A 1 72 ? -5.651 -14.348 40.138 1.00 48.69 72 ARG A CA 1
ATOM 537 C C . ARG A 1 72 ? -4.312 -13.869 39.594 1.00 48.69 72 ARG A C 1
ATOM 539 O O . ARG A 1 72 ? -4.201 -12.804 39.007 1.00 48.69 72 ARG A O 1
ATOM 546 N N . THR A 1 73 ? -3.277 -14.672 39.813 1.00 51.84 73 THR A N 1
ATOM 547 C CA . THR A 1 73 ? -2.026 -14.582 39.054 1.00 51.84 73 THR A CA 1
ATOM 548 C C . THR A 1 73 ? -2.230 -15.318 37.732 1.00 51.84 73 THR A C 1
ATOM 550 O O . THR A 1 73 ? -1.777 -16.440 37.534 1.00 51.84 73 THR A O 1
ATOM 553 N N . GLY A 1 74 ? -2.991 -14.694 36.836 1.00 51.69 74 GLY A N 1
ATOM 554 C CA . GLY A 1 74 ? -2.822 -14.895 35.406 1.00 51.69 74 GLY A CA 1
ATOM 555 C C . GLY A 1 74 ? -2.032 -13.695 34.919 1.00 51.69 74 GLY A C 1
ATOM 556 O O . GLY A 1 74 ? -2.531 -12.577 34.981 1.00 51.69 74 GLY A O 1
ATOM 557 N N . HIS A 1 75 ? -0.790 -13.893 34.489 1.00 55.69 75 HIS A N 1
ATOM 558 C CA . HIS A 1 75 ? -0.079 -12.874 33.726 1.00 55.69 75 HIS A CA 1
ATOM 559 C C . HIS A 1 75 ? -0.702 -12.825 32.325 1.00 55.69 75 HIS A C 1
ATOM 561 O O . HIS A 1 75 ? -0.103 -13.280 31.355 1.00 55.69 75 HIS A O 1
ATOM 567 N N . GLU A 1 76 ? -1.933 -12.327 32.217 1.00 56.31 76 GLU A N 1
ATOM 568 C CA . GLU A 1 76 ? -2.400 -11.772 30.956 1.00 56.31 76 GLU A CA 1
ATOM 569 C C . GLU A 1 76 ? -1.579 -10.502 30.758 1.00 56.31 76 GLU A C 1
ATOM 571 O O . GLU A 1 76 ? -1.745 -9.514 31.474 1.00 56.31 76 GLU A O 1
ATOM 576 N N . THR A 1 77 ? -0.623 -10.544 29.829 1.00 55.88 77 THR A N 1
ATOM 577 C CA . THR A 1 77 ? -0.101 -9.315 29.238 1.00 55.88 77 THR A CA 1
ATOM 578 C C . THR A 1 77 ? -1.325 -8.495 28.838 1.00 55.88 77 THR A C 1
ATOM 580 O O . THR A 1 77 ? -2.130 -9.014 28.059 1.00 55.88 77 THR A O 1
ATOM 583 N N . PRO A 1 78 ? -1.518 -7.273 29.375 1.00 65.56 78 PRO A N 1
ATOM 584 C CA . PRO A 1 78 ? -2.613 -6.422 28.951 1.00 65.56 78 PRO A CA 1
ATOM 585 C C . PRO A 1 78 ? -2.447 -6.252 27.450 1.00 65.56 78 PRO A C 1
ATOM 587 O O . PRO A 1 78 ? -1.510 -5.600 26.989 1.00 65.56 78 PRO A O 1
ATOM 590 N N . THR A 1 79 ? -3.291 -6.926 26.673 1.00 64.69 79 THR A N 1
ATOM 591 C CA . THR A 1 79 ? -3.352 -6.650 25.245 1.00 64.69 79 THR A CA 1
ATOM 592 C C . THR A 1 79 ? -3.758 -5.184 25.185 1.00 64.69 79 THR A C 1
ATOM 594 O O . THR A 1 79 ? -4.733 -4.840 25.860 1.00 64.69 79 THR A O 1
ATOM 597 N N . PRO A 1 80 ? -3.000 -4.300 24.513 1.00 77.88 80 PRO A N 1
ATOM 598 C CA . PRO A 1 80 ? -3.341 -2.890 24.469 1.00 77.88 80 PRO A CA 1
ATOM 599 C C . PRO A 1 80 ? -4.696 -2.773 23.777 1.00 77.88 80 PRO A C 1
ATOM 601 O O . PRO A 1 80 ? -4.804 -2.842 22.555 1.00 77.88 80 PRO A O 1
ATOM 604 N N . HIS A 1 81 ? -5.749 -2.688 24.582 1.00 78.88 81 HIS A N 1
ATOM 605 C CA . HIS A 1 81 ? -7.073 -2.396 24.094 1.00 78.88 81 HIS A CA 1
ATOM 606 C C . HIS A 1 81 ? -7.051 -0.924 23.675 1.00 78.88 81 HIS A C 1
ATOM 608 O O . HIS A 1 81 ? -6.527 -0.100 24.432 1.00 78.88 81 HIS A O 1
ATOM 614 N N . PRO A 1 82 ? -7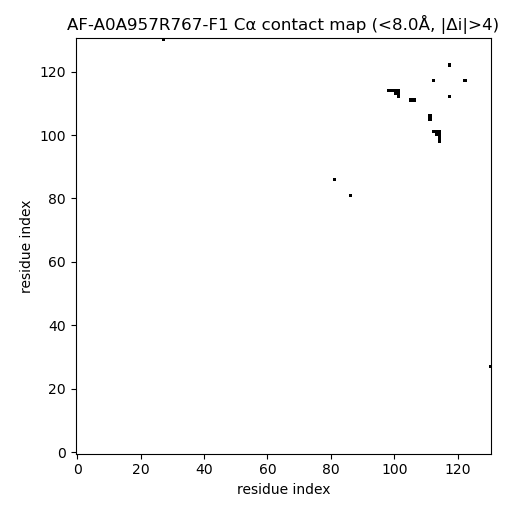.551 -0.578 22.478 1.00 86.56 82 PRO A N 1
ATOM 615 C CA . PRO A 1 82 ? -7.607 0.812 22.061 1.00 86.56 82 PRO A CA 1
ATOM 616 C C . PRO A 1 82 ? -8.362 1.635 23.112 1.00 86.56 82 PRO A C 1
ATOM 618 O O . PRO A 1 82 ? -9.389 1.207 23.645 1.00 86.56 82 PRO A O 1
ATOM 621 N N . THR A 1 83 ? -7.826 2.811 23.426 1.00 90.75 83 THR A N 1
ATOM 622 C CA . THR A 1 83 ? -8.465 3.775 24.330 1.00 90.75 83 THR A CA 1
ATOM 623 C C . THR A 1 83 ? -9.814 4.198 23.747 1.00 90.75 83 THR A C 1
ATOM 625 O O . THR A 1 83 ? -9.968 4.234 22.527 1.00 90.75 83 THR A O 1
ATOM 628 N N . ALA A 1 84 ? -10.776 4.575 24.596 1.00 91.00 84 ALA A N 1
ATOM 629 C CA . ALA A 1 84 ? -12.097 5.041 24.157 1.00 91.00 84 ALA A CA 1
ATOM 630 C C . ALA A 1 84 ? -12.016 6.142 23.078 1.00 91.00 84 ALA A C 1
ATOM 632 O O . ALA A 1 84 ? -12.768 6.116 22.110 1.00 91.00 84 ALA A O 1
ATOM 633 N N . GLU A 1 85 ? -11.041 7.050 23.184 1.00 92.94 85 GLU A N 1
ATOM 634 C CA . GLU A 1 85 ? -10.785 8.087 22.177 1.00 92.94 85 GLU A CA 1
ATOM 635 C C . GLU A 1 85 ? -10.359 7.506 20.813 1.00 92.94 85 GLU A C 1
ATOM 637 O O . GLU A 1 85 ? -10.864 7.910 19.764 1.00 92.94 85 GLU A O 1
ATOM 642 N N . GLN A 1 86 ? -9.478 6.499 20.809 1.00 93.00 86 GLN A N 1
ATOM 643 C CA . GLN A 1 86 ? -9.024 5.835 19.581 1.00 93.00 86 GLN A CA 1
ATOM 644 C C . GLN A 1 86 ? -10.169 5.084 18.896 1.00 93.00 86 GLN A C 1
ATOM 646 O O . GLN A 1 86 ? -10.225 5.046 17.670 1.00 93.00 86 GLN A O 1
ATOM 651 N N . GLN A 1 87 ? -11.092 4.518 19.678 1.00 91.31 87 GLN A N 1
ATOM 652 C CA . GLN A 1 87 ? -12.298 3.872 19.158 1.00 91.31 87 GLN A CA 1
ATOM 653 C C . GLN A 1 87 ? -13.244 4.898 18.528 1.00 91.31 87 GLN A C 1
ATOM 655 O O . GLN A 1 87 ? -13.670 4.701 17.395 1.00 91.31 87 GLN A O 1
ATOM 660 N N . THR A 1 88 ? -13.484 6.036 19.194 1.00 94.06 88 THR A N 1
ATOM 661 C CA . THR A 1 88 ? -14.303 7.110 18.608 1.00 94.06 88 THR A CA 1
ATOM 662 C C . THR A 1 88 ? -13.704 7.668 17.322 1.00 94.06 88 THR A C 1
ATOM 664 O O . THR A 1 88 ? -14.449 7.972 16.398 1.00 94.06 88 THR A O 1
ATOM 667 N N . LEU A 1 89 ? -12.374 7.771 17.218 1.00 93.50 89 LEU A N 1
ATOM 668 C CA . LEU A 1 89 ? -11.723 8.179 15.973 1.00 93.50 89 LEU A CA 1
ATOM 669 C C . LEU A 1 89 ? -11.870 7.111 14.883 1.00 93.50 89 LEU A C 1
ATOM 671 O O . LEU A 1 89 ? -12.151 7.454 13.738 1.00 93.50 89 LEU A O 1
ATOM 675 N N . ALA A 1 90 ? -11.699 5.831 15.226 1.00 90.75 90 ALA A N 1
ATOM 676 C CA . ALA A 1 90 ? 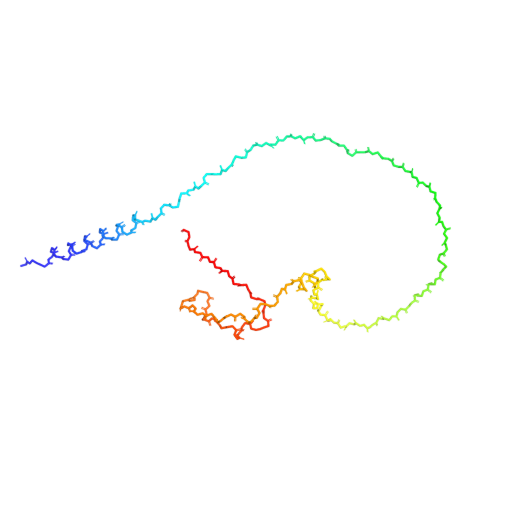-11.843 4.728 14.281 1.00 90.75 90 ALA A CA 1
ATOM 677 C C . ALA A 1 90 ? -13.262 4.650 13.690 1.00 90.75 90 ALA A C 1
ATOM 679 O O . ALA A 1 90 ? -13.394 4.413 12.491 1.00 90.75 90 ALA A O 1
ATOM 680 N N . ASP A 1 91 ? -14.295 4.934 14.488 1.00 94.62 91 ASP A N 1
ATOM 681 C CA . ASP A 1 91 ? -15.694 4.981 14.035 1.00 94.62 91 ASP A CA 1
ATOM 682 C C . ASP A 1 91 ? -15.969 6.110 13.023 1.00 94.62 91 ASP A C 1
ATOM 684 O O . ASP A 1 91 ? -16.927 6.037 12.253 1.00 94.62 91 ASP A O 1
ATOM 688 N N . LEU A 1 92 ? -15.127 7.149 12.991 1.00 96.12 92 LEU A N 1
ATOM 689 C CA . LEU A 1 92 ? -15.240 8.254 12.034 1.00 96.12 92 LEU A CA 1
ATOM 690 C C . LEU A 1 92 ? -14.533 7.972 10.702 1.00 96.12 92 LEU A C 1
ATOM 692 O O . LEU A 1 92 ? -14.748 8.708 9.736 1.00 96.12 92 LEU A O 1
ATOM 696 N N . LEU A 1 93 ? -13.683 6.942 10.627 1.00 94.00 93 LEU A N 1
ATOM 697 C CA . LEU A 1 93 ? -12.937 6.625 9.413 1.00 94.00 93 LEU A CA 1
ATOM 698 C C . LEU A 1 93 ? -13.825 5.839 8.434 1.00 94.00 93 LEU A C 1
ATOM 700 O O . LEU A 1 93 ? -14.248 4.722 8.741 1.00 94.00 93 LEU A O 1
ATOM 704 N N . PRO A 1 94 ? -14.104 6.369 7.230 1.00 94.88 94 PRO A N 1
ATOM 705 C CA . PRO A 1 94 ? -14.929 5.663 6.262 1.00 94.88 94 PRO A CA 1
ATOM 706 C C . PRO A 1 94 ? -14.199 4.438 5.699 1.00 94.88 94 PRO A C 1
ATOM 708 O O . PRO A 1 94 ? -13.005 4.479 5.398 1.00 94.88 94 PRO A O 1
ATOM 711 N N . ASN A 1 95 ? -14.942 3.354 5.469 1.00 94.75 95 ASN A N 1
ATOM 712 C CA . ASN A 1 95 ? -14.436 2.208 4.722 1.00 94.75 95 ASN A CA 1
ATOM 713 C C . ASN A 1 95 ? -14.517 2.500 3.214 1.00 94.75 95 ASN A C 1
ATOM 715 O O . ASN A 1 95 ? -15.603 2.515 2.637 1.00 94.75 95 ASN A O 1
ATOM 719 N N . LEU A 1 96 ? -13.363 2.726 2.582 1.00 95.75 96 LEU A N 1
ATOM 720 C CA . LEU A 1 96 ? -13.249 3.033 1.149 1.00 95.75 96 LEU A CA 1
ATOM 721 C C . LEU A 1 96 ? -13.077 1.784 0.265 1.00 95.75 96 LEU A C 1
ATOM 723 O O . LEU A 1 96 ? -12.704 1.889 -0.902 1.00 95.75 96 LEU A O 1
ATOM 727 N N . GLY A 1 97 ? -13.360 0.599 0.803 1.00 96.25 97 GLY A N 1
ATOM 728 C CA . GLY A 1 97 ? -13.200 -0.672 0.111 1.00 96.25 97 GLY A CA 1
ATOM 729 C C . GLY A 1 97 ? -11.804 -1.272 0.267 1.00 96.25 97 GLY A C 1
ATOM 730 O O . GLY A 1 97 ? -11.020 -0.914 1.145 1.00 96.25 97 GLY A O 1
ATOM 731 N N . GLN A 1 98 ? -11.512 -2.261 -0.574 1.00 95.94 98 GLN A N 1
ATOM 732 C CA . GLN A 1 98 ? -10.257 -2.999 -0.514 1.00 95.94 98 GLN A CA 1
ATOM 733 C C . GLN A 1 98 ? -9.104 -2.178 -1.106 1.00 95.94 98 GLN A C 1
ATOM 735 O O . GLN A 1 98 ? -9.224 -1.625 -2.197 1.00 95.94 98 GLN A O 1
ATOM 740 N N . ALA A 1 99 ? -7.959 -2.175 -0.419 1.00 96.12 99 ALA A N 1
ATOM 741 C CA . ALA A 1 99 ? -6.727 -1.613 -0.960 1.00 96.12 99 ALA A CA 1
ATOM 742 C C . ALA A 1 99 ? -6.313 -2.335 -2.267 1.00 96.12 99 ALA A C 1
ATOM 744 O O . ALA A 1 99 ? -6.325 -3.573 -2.293 1.00 96.12 99 ALA A O 1
ATOM 745 N N . PRO A 1 100 ? -5.935 -1.598 -3.330 1.00 96.69 100 PRO A N 1
ATOM 746 C CA . PRO A 1 100 ? -5.394 -2.175 -4.563 1.00 96.69 100 PRO A CA 1
ATOM 747 C C . PRO A 1 100 ? -4.111 -2.986 -4.336 1.00 96.69 100 PRO A C 1
ATOM 749 O O . PRO A 1 100 ? -3.442 -2.825 -3.321 1.00 96.69 100 PRO A O 1
ATOM 752 N N . GLU A 1 101 ? -3.745 -3.836 -5.298 1.00 97.38 101 GLU A N 1
ATOM 753 C CA . GLU A 1 101 ? -2.513 -4.632 -5.224 1.00 97.38 101 GLU A CA 1
ATOM 754 C C . GLU A 1 101 ? -1.251 -3.781 -5.453 1.00 97.38 101 GLU A C 1
ATOM 756 O O . GLU A 1 101 ? -1.287 -2.783 -6.175 1.00 97.38 101 GLU A O 1
ATOM 761 N N . LEU A 1 102 ? -0.117 -4.195 -4.873 1.00 96.00 102 LEU A N 1
ATOM 762 C CA . LEU A 1 102 ? 1.176 -3.541 -5.091 1.00 96.00 102 LEU A CA 1
ATOM 763 C C . LEU A 1 102 ? 1.819 -4.062 -6.387 1.00 96.00 102 LEU A C 1
ATOM 765 O O . LEU A 1 102 ? 2.186 -5.236 -6.498 1.00 96.00 102 LEU A O 1
ATOM 769 N N . THR A 1 103 ? 1.978 -3.181 -7.375 1.00 95.75 103 THR A N 1
ATOM 770 C CA . THR A 1 103 ? 2.490 -3.519 -8.718 1.00 95.75 103 THR A CA 1
ATOM 771 C C . THR A 1 103 ? 3.877 -2.935 -9.005 1.00 95.75 103 THR A C 1
ATOM 773 O O . THR A 1 103 ? 4.216 -2.710 -10.161 1.00 95.75 103 THR A O 1
ATOM 776 N N . ASN A 1 104 ? 4.675 -2.662 -7.968 1.00 94.81 104 ASN A N 1
ATOM 777 C CA . ASN A 1 104 ? 6.034 -2.134 -8.127 1.00 94.81 104 ASN A CA 1
ATOM 778 C C . ASN A 1 104 ? 6.974 -3.188 -8.731 1.00 94.81 104 ASN A C 1
ATOM 780 O O . ASN A 1 104 ? 6.925 -4.359 -8.340 1.00 94.81 104 ASN A O 1
ATOM 784 N N . GLU A 1 105 ? 7.841 -2.753 -9.646 1.00 95.56 105 GLU A N 1
ATOM 785 C CA . GLU A 1 105 ? 8.830 -3.606 -10.317 1.00 95.56 105 GLU A CA 1
ATOM 786 C C . GLU A 1 105 ? 10.055 -3.874 -9.432 1.00 95.56 105 GLU A C 1
ATOM 788 O O . GLU A 1 105 ? 10.537 -5.003 -9.364 1.00 95.56 105 GLU A O 1
ATOM 793 N N . GLU A 1 106 ? 10.522 -2.852 -8.712 1.00 95.56 106 GLU A N 1
ATOM 794 C CA . GLU A 1 106 ? 11.706 -2.911 -7.856 1.00 95.56 106 GLU A CA 1
ATOM 795 C C . GLU A 1 106 ? 11.339 -2.697 -6.385 1.00 95.56 106 GLU A C 1
ATOM 797 O O . GLU A 1 106 ? 10.445 -1.918 -6.047 1.00 95.56 106 GLU A O 1
ATOM 802 N N . TRP A 1 107 ? 12.044 -3.413 -5.510 1.00 96.75 107 TRP A N 1
ATOM 803 C CA . TRP A 1 107 ? 11.845 -3.388 -4.068 1.00 96.75 107 TRP A CA 1
ATOM 804 C C . TRP A 1 107 ? 13.174 -3.152 -3.369 1.00 96.75 107 TRP A C 1
ATOM 806 O O . TRP A 1 107 ? 14.189 -3.758 -3.705 1.00 96.75 107 TRP A O 1
ATOM 816 N N . ILE A 1 108 ? 13.148 -2.286 -2.361 1.00 96.06 108 ILE A N 1
ATOM 817 C CA . ILE A 1 108 ? 14.296 -2.010 -1.500 1.00 96.06 108 ILE A CA 1
ATOM 818 C C . ILE A 1 108 ? 14.037 -2.578 -0.103 1.00 96.06 108 ILE A C 1
ATOM 820 O O . ILE A 1 108 ? 12.903 -2.585 0.378 1.00 96.06 108 ILE A O 1
ATOM 824 N N . ASN A 1 109 ? 15.095 -3.059 0.555 1.00 97.06 109 ASN A N 1
ATOM 825 C CA . ASN A 1 109 ? 15.083 -3.597 1.928 1.00 97.06 109 ASN A CA 1
ATOM 826 C C . ASN A 1 109 ? 14.190 -4.831 2.170 1.00 97.06 109 ASN A C 1
ATOM 828 O O . ASN A 1 109 ? 14.032 -5.254 3.314 1.00 97.06 109 ASN A O 1
ATOM 832 N N . SER A 1 110 ? 13.597 -5.408 1.124 1.00 95.88 110 SER A N 1
ATOM 833 C CA . SER A 1 110 ? 12.712 -6.568 1.221 1.00 95.88 110 SER A CA 1
ATOM 834 C C . SER A 1 110 ? 12.567 -7.270 -0.127 1.00 95.88 110 SER A C 1
ATOM 836 O O . SER A 1 110 ? 12.875 -6.705 -1.175 1.00 95.88 110 SER A O 1
ATOM 838 N N . GLU A 1 111 ? 12.088 -8.510 -0.085 1.00 97.00 111 GLU A N 1
ATOM 839 C CA . GLU A 1 111 ? 11.490 -9.156 -1.253 1.00 97.00 111 GLU A CA 1
ATOM 840 C C . GLU A 1 111 ? 10.139 -8.493 -1.602 1.00 97.00 111 GLU A C 1
ATOM 842 O O . GLU A 1 111 ? 9.562 -7.802 -0.756 1.00 97.00 111 GLU A O 1
ATOM 847 N N . PRO A 1 112 ? 9.598 -8.702 -2.817 1.00 97.06 112 PRO A N 1
ATOM 848 C CA . PRO A 1 112 ? 8.310 -8.135 -3.205 1.00 97.06 112 PRO A CA 1
ATOM 849 C C . PRO A 1 112 ? 7.169 -8.476 -2.240 1.00 97.06 112 PRO A C 1
ATOM 851 O O . PRO A 1 112 ? 6.888 -9.650 -2.004 1.00 97.06 112 PRO A O 1
ATOM 854 N N . LEU A 1 113 ? 6.456 -7.459 -1.742 1.00 96.44 113 LEU A N 1
ATOM 855 C CA . LEU A 1 113 ? 5.301 -7.650 -0.857 1.00 96.44 113 LEU A CA 1
ATOM 856 C C . LEU A 1 113 ? 3.985 -7.723 -1.640 1.00 96.44 113 LEU A C 1
ATOM 858 O O . LEU A 1 113 ? 3.788 -7.017 -2.633 1.00 96.44 113 LEU A O 1
ATOM 862 N N . ARG A 1 114 ? 3.058 -8.550 -1.144 1.00 96.06 114 ARG A N 1
ATOM 863 C CA . ARG A 1 114 ? 1.679 -8.669 -1.640 1.00 96.06 114 ARG A CA 1
ATOM 864 C C . ARG A 1 114 ? 0.682 -8.240 -0.577 1.00 96.06 114 ARG A C 1
ATOM 866 O O . ARG A 1 114 ? 0.903 -8.459 0.616 1.00 96.06 114 ARG A O 1
ATOM 873 N N . MET A 1 115 ? -0.460 -7.690 -0.992 1.00 96.56 115 MET A N 1
ATOM 874 C CA . MET A 1 115 ? -1.499 -7.272 -0.037 1.00 96.56 115 MET A CA 1
ATOM 875 C C . MET A 1 115 ? -2.068 -8.440 0.789 1.00 96.56 115 MET A C 1
ATOM 877 O O . MET A 1 115 ? -2.564 -8.222 1.897 1.00 96.56 115 MET A O 1
ATOM 881 N N . SER A 1 116 ? -2.000 -9.674 0.275 1.00 96.56 116 SER A N 1
ATOM 882 C CA . SER A 1 116 ? -2.391 -10.899 0.988 1.00 96.56 116 SER A CA 1
ATOM 883 C C . SER A 1 116 ? -1.523 -11.181 2.211 1.00 96.56 116 SER A C 1
ATOM 885 O O . SER A 1 116 ? -2.040 -11.594 3.248 1.00 96.56 116 SER A O 1
ATOM 887 N N . ASP A 1 117 ? -0.225 -10.917 2.109 1.00 96.81 117 ASP A N 1
ATOM 888 C CA . ASP A 1 117 ? 0.764 -11.322 3.113 1.00 96.81 117 ASP A CA 1
ATOM 889 C C . ASP A 1 117 ? 0.810 -10.326 4.282 1.00 96.81 117 ASP A C 1
ATOM 891 O O . ASP A 1 117 ? 1.296 -10.626 5.373 1.00 96.81 117 ASP A O 1
ATOM 895 N N . LEU A 1 118 ? 0.249 -9.133 4.066 1.00 96.75 118 LEU A N 1
ATOM 896 C CA . LEU A 1 118 ? 0.167 -8.047 5.040 1.00 96.75 118 LEU A CA 1
ATOM 897 C C . LEU A 1 118 ? -1.150 -8.034 5.834 1.00 96.75 118 LEU A C 1
ATOM 899 O O . LEU A 1 118 ? -1.369 -7.147 6.662 1.00 96.75 118 LEU A O 1
ATOM 903 N N . ARG A 1 119 ? -2.048 -9.002 5.611 1.00 96.31 119 ARG A N 1
ATOM 904 C CA . ARG A 1 119 ? -3.312 -9.101 6.356 1.00 96.31 119 ARG A CA 1
ATOM 905 C C . ARG A 1 119 ? -3.053 -9.265 7.858 1.00 96.31 119 ARG A C 1
ATOM 907 O O . ARG A 1 119 ? -2.118 -9.935 8.282 1.00 96.31 119 ARG A O 1
ATOM 914 N N . GLY A 1 120 ? -3.894 -8.624 8.671 1.00 95.44 120 GLY A N 1
ATOM 915 C CA . GLY A 1 120 ? -3.736 -8.590 10.130 1.00 95.44 120 GLY A CA 1
ATOM 916 C C . GLY A 1 120 ? -2.714 -7.566 10.636 1.00 95.44 120 GLY A C 1
ATOM 917 O O . GLY A 1 120 ? -2.523 -7.455 11.844 1.00 95.44 120 GLY A O 1
ATOM 918 N N . LYS A 1 121 ? -2.079 -6.800 9.741 1.00 95.62 121 LYS A N 1
ATOM 919 C CA . LYS A 1 121 ? -1.214 -5.665 10.084 1.00 95.62 121 LYS A CA 1
ATOM 920 C C . LYS A 1 121 ? -1.881 -4.358 9.661 1.00 95.62 121 LYS A C 1
ATOM 922 O O . LYS A 1 121 ? -2.609 -4.316 8.671 1.00 95.62 121 LYS A O 1
ATOM 927 N N . VAL A 1 122 ? -1.597 -3.286 10.395 1.00 94.62 122 VAL A N 1
ATOM 928 C CA . VAL A 1 122 ? -1.879 -1.919 9.939 1.00 94.62 122 VAL A CA 1
ATOM 929 C C . VAL A 1 122 ? -0.737 -1.506 9.014 1.00 94.62 122 VAL A C 1
ATOM 931 O O . VAL A 1 122 ? 0.426 -1.589 9.404 1.00 94.62 122 VAL A O 1
ATOM 934 N N . VAL A 1 123 ? -1.064 -1.108 7.786 1.00 96.19 123 VAL A N 1
ATOM 935 C CA . VAL A 1 123 ? -0.091 -0.779 6.734 1.00 96.19 123 VAL A CA 1
ATOM 936 C C . VAL A 1 123 ? -0.268 0.678 6.327 1.00 96.19 123 VAL A C 1
ATOM 938 O O . VAL A 1 123 ? -1.384 1.101 6.031 1.00 96.19 123 VAL A O 1
ATOM 941 N N . LEU A 1 124 ? 0.835 1.425 6.287 1.00 96.81 124 LEU A N 1
ATOM 942 C CA . LEU A 1 124 ? 0.902 2.779 5.744 1.00 96.81 124 LEU A CA 1
ATOM 943 C C . LEU A 1 124 ? 1.569 2.727 4.367 1.00 96.81 124 LEU A C 1
ATOM 945 O O . LEU A 1 124 ? 2.634 2.131 4.223 1.00 96.81 124 LEU A O 1
ATOM 949 N N . VAL A 1 125 ? 0.949 3.360 3.373 1.00 95.88 125 VAL A N 1
ATOM 950 C CA . VAL A 1 125 ? 1.538 3.560 2.045 1.00 95.88 125 VAL A CA 1
ATOM 951 C C . VAL A 1 125 ? 1.859 5.039 1.896 1.00 95.88 125 VAL A C 1
ATOM 953 O O . VAL A 1 125 ? 0.968 5.879 2.005 1.00 95.88 125 VAL A O 1
ATOM 956 N N . GLU A 1 126 ? 3.125 5.342 1.643 1.00 96.62 126 GLU A N 1
ATOM 957 C CA . GLU A 1 126 ? 3.624 6.700 1.453 1.00 96.62 126 GLU A CA 1
ATOM 958 C C . GLU A 1 126 ? 4.235 6.829 0.055 1.00 96.62 126 GLU A C 1
ATOM 960 O O . GLU A 1 126 ? 5.036 5.993 -0.364 1.00 96.62 126 GLU A O 1
ATOM 965 N N . PHE A 1 127 ? 3.851 7.880 -0.669 1.00 95.88 127 PHE A N 1
ATOM 966 C CA . PHE A 1 127 ? 4.400 8.208 -1.982 1.00 95.88 127 PHE A CA 1
ATOM 967 C C . PHE A 1 127 ? 5.417 9.337 -1.834 1.00 95.88 127 PHE A C 1
ATOM 969 O O . PHE A 1 127 ? 5.103 10.380 -1.264 1.00 95.88 127 PHE A O 1
ATOM 976 N N . TRP A 1 128 ? 6.617 9.143 -2.374 1.00 96.12 128 TRP A N 1
ATOM 977 C CA . TRP A 1 128 ? 7.718 10.099 -2.276 1.00 96.12 128 TRP A CA 1
ATOM 978 C C . TRP A 1 128 ? 8.576 10.080 -3.546 1.00 96.12 128 TRP A C 1
ATOM 980 O O . TRP A 1 128 ? 8.494 9.157 -4.359 1.00 96.12 128 TRP A O 1
ATOM 990 N N . THR A 1 129 ? 9.402 11.112 -3.722 1.00 94.81 129 THR A N 1
ATOM 991 C CA . THR A 1 129 ? 10.398 11.210 -4.797 1.00 94.81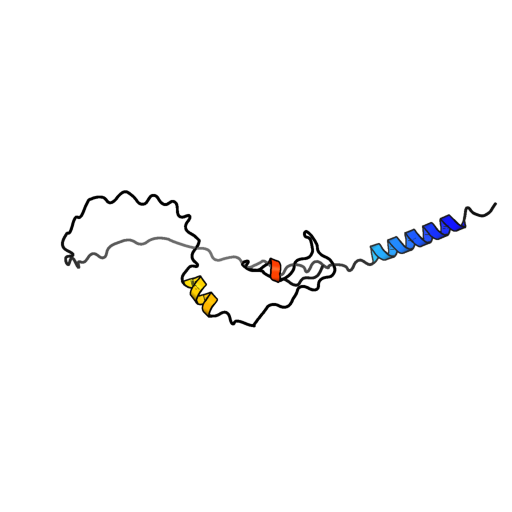 129 THR A CA 1
ATOM 992 C C . THR A 1 129 ? 11.764 11.529 -4.207 1.00 94.81 129 THR A C 1
ATOM 994 O O . THR A 1 129 ? 11.859 12.109 -3.126 1.00 94.81 129 THR A O 1
ATOM 997 N N . PHE A 1 130 ? 12.833 11.193 -4.926 1.00 91.44 130 PHE A N 1
ATOM 998 C CA . PHE A 1 130 ? 14.145 11.761 -4.625 1.00 91.44 130 PHE A CA 1
ATOM 999 C C . PHE A 1 130 ? 14.127 13.256 -4.975 1.00 91.44 130 PHE A C 1
ATOM 1001 O O . PHE A 1 130 ? 13.571 13.634 -6.008 1.00 91.44 130 PHE A O 1
ATOM 1008 N N . GLY A 1 131 ? 14.648 14.087 -4.072 1.00 82.81 131 GLY A N 1
ATOM 1009 C CA . GLY A 1 131 ? 14.753 15.538 -4.254 1.00 82.81 131 GLY A CA 1
ATOM 1010 C C . GLY A 1 131 ? 15.947 15.943 -5.097 1.00 82.81 131 GLY A C 1
ATOM 1011 O O . GLY A 1 131 ? 16.936 15.181 -5.143 1.00 82.81 131 GLY A O 1
#

Secondary structure (DSSP, 8-state):
---HHHHHHHHHHHHHHHHHHHHT-------PPPP---------------------------------------------PPPHHHHHHHHHS----PPPP---S--SSSSPP-TTTTTTS----------

pLDDT: mean 71.37, std 22.9, range [32.94, 97.38]

Radius of gyration: 35.61 Å; Cα contacts (8 Å, |Δi|>4): 13; chains: 1; bounding box: 75×56×93 Å

Foldseek 3Di:
DPPVVPVVVVVVVVVVVVVVVVVPDPDPDPPDDDDPDDDDDDDDDDDDDDDDDDDDDDDDDDDDDDDDDPDDPDPPPPPPDDDPVRVVVVVVDDDPDDDDWDPDPDDPPDDDDTPVVCPPHDDDDDDDDDD

Solvent-accessible surface area (backbone atoms only — not comparable to full-atom values): 9889 Å² total; per-residue (Å²): 141,88,70,75,64,61,58,53,52,52,49,51,52,50,52,52,51,51,50,53,63,64,70,65,60,82,81,82,73,82,80,78,79,79,88,90,82,83,85,90,83,84,86,86,80,92,83,84,83,85,86,84,88,82,86,82,87,75,86,83,79,86,79,90,80,90,77,85,87,89,81,78,90,65,88,68,74,78,70,86,68,77,50,73,68,56,48,59,53,55,74,70,56,79,85,88,71,80,82,77,78,68,81,74,93,77,64,78,101,50,77,87,69,51,66,77,80,48,63,97,56,91,81,87,87,84,89,84,76,88,130

Sequence (131 aa):
MPILNKGLWLLLLWVLFMVILVACQPQNSPSAAQPEAAAVAEQPTAEMTTTQDDKTDMLITAATHTARDVARTGHETPTPHPTAEQQTLADLLPNLGQAPELTNEEWINSEPLRMSDLRGKVVLVEFWTFG

Mean predicted aligned error: 21.6 Å